Protein AF-A0A2E0GU67-F1 (afdb_monomer_lite)

Secondary structure (DSSP, 8-state):
-PPEEEEEE-TTS-EEEEEPPPHHHHHHHHHHHHHHHHHGGGG--GGG--HHHHHHHHHHHHHTT-SHHHHHHHHHHHHB--TT--GGGS-HHHHHHHHHHHHTS--TT-EESS---

Sequence (117 aa):
MPVMKKEIELDDGRKIWVRQASGMERLKITNIQGKAFRKMRHAGSPEDWTDEQNEEFALIVDEMGGGIESQISTWVPPCILDEDIDPNMLTFDELNTILQFVRGDDTEGSVPFQSSS

Foldseek 3Di:
DFKKWAWDQAPVRDIFIFIAADPVLCVVLVVLLVVLVVVLVVQPDPVPHDPVSVVSSQVSSVVSLNHPVSLLVRQQVVGTPDPPDDPVPGDPVRSVVSSCVNNVVDCPRIDRPDDDD

Structure (mmCIF, N/CA/C/O backbone):
data_AF-A0A2E0GU67-F1
#
_entry.id   AF-A0A2E0GU67-F1
#
loop_
_atom_site.group_PDB
_atom_site.id
_atom_site.type_symbol
_atom_site.label_atom_id
_atom_site.label_alt_id
_atom_site.label_comp_id
_atom_site.label_asym_id
_atom_site.label_entity_id
_atom_site.label_seq_id
_atom_site.pdbx_PDB_ins_code
_atom_site.Cartn_x
_atom_site.Cartn_y
_atom_site.Cartn_z
_atom_site.occupancy
_atom_site.B_iso_or_equiv
_atom_site.auth_seq_id
_atom_site.auth_comp_id
_atom_site.auth_asym_id
_atom_site.auth_atom_id
_atom_site.pdbx_PDB_model_num
ATOM 1 N N . MET A 1 1 ? 12.035 -4.316 9.496 1.00 62.28 1 MET A N 1
ATOM 2 C CA . MET A 1 1 ? 11.531 -3.290 10.430 1.00 62.28 1 MET A CA 1
ATOM 3 C C . MET A 1 1 ? 10.369 -3.878 11.211 1.00 62.28 1 MET A C 1
ATOM 5 O O . MET A 1 1 ? 9.687 -4.729 10.643 1.00 62.28 1 MET A O 1
ATOM 9 N N . PRO A 1 2 ? 10.184 -3.511 12.488 1.00 82.25 2 PRO A N 1
ATOM 10 C CA . PRO A 1 2 ? 8.978 -3.879 13.223 1.00 82.25 2 PRO A CA 1
ATOM 11 C C . PRO A 1 2 ? 7.739 -3.350 12.490 1.00 82.25 2 PRO A C 1
ATOM 13 O O . PRO A 1 2 ? 7.798 -2.295 11.864 1.00 82.25 2 PRO A O 1
ATOM 16 N N . VAL A 1 3 ? 6.640 -4.104 12.539 1.00 90.69 3 VAL A N 1
ATOM 17 C CA . VAL A 1 3 ? 5.350 -3.662 11.993 1.00 90.69 3 VAL A CA 1
ATOM 18 C C . VAL A 1 3 ? 4.878 -2.466 12.815 1.00 90.69 3 VAL A C 1
ATOM 20 O O . VAL A 1 3 ? 4.807 -2.553 14.043 1.00 90.69 3 VAL A O 1
ATOM 23 N N . MET A 1 4 ? 4.574 -1.358 12.145 1.00 95.44 4 MET A N 1
ATOM 24 C CA . MET A 1 4 ? 4.042 -0.154 12.783 1.00 95.44 4 MET A CA 1
ATOM 25 C C . MET A 1 4 ? 2.513 -0.137 12.716 1.00 95.44 4 MET A C 1
ATOM 27 O O . MET A 1 4 ? 1.918 -0.798 11.866 1.00 95.44 4 MET A O 1
ATOM 31 N N . LYS A 1 5 ? 1.877 0.638 13.592 1.00 96.25 5 LYS A N 1
ATOM 32 C CA . LYS A 1 5 ? 0.464 1.015 13.516 1.00 96.25 5 LYS A CA 1
ATOM 33 C C . LYS A 1 5 ? 0.294 2.528 13.591 1.00 96.25 5 LYS A C 1
ATOM 35 O O . LYS A 1 5 ? 1.138 3.212 14.171 1.00 96.25 5 LYS A O 1
ATOM 40 N N . LYS A 1 6 ? -0.791 3.031 13.016 1.00 95.94 6 LYS A N 1
ATOM 41 C CA . LYS A 1 6 ? -1.146 4.449 12.963 1.00 95.94 6 LYS A CA 1
ATOM 42 C C . LYS A 1 6 ? -2.660 4.602 13.077 1.00 95.94 6 LYS A C 1
ATOM 44 O O . LYS A 1 6 ? -3.403 3.749 12.597 1.00 95.94 6 LYS A O 1
ATOM 49 N N . GLU A 1 7 ? -3.082 5.672 13.736 1.00 96.88 7 GLU A N 1
ATOM 50 C CA . GLU A 1 7 ? -4.471 6.123 13.729 1.00 96.88 7 GLU A CA 1
ATOM 51 C C . GLU A 1 7 ? -4.684 7.001 12.488 1.00 96.88 7 GLU A C 1
ATOM 53 O O . GLU A 1 7 ? -3.916 7.937 12.253 1.00 96.88 7 GLU A O 1
ATOM 58 N N . ILE A 1 8 ? -5.684 6.669 11.677 1.00 96.19 8 ILE A N 1
ATOM 59 C CA . ILE A 1 8 ? -6.052 7.377 10.448 1.00 96.19 8 ILE A CA 1
ATOM 60 C C . ILE A 1 8 ? -7.464 7.928 10.638 1.00 96.19 8 ILE A C 1
ATOM 62 O O . ILE A 1 8 ? -8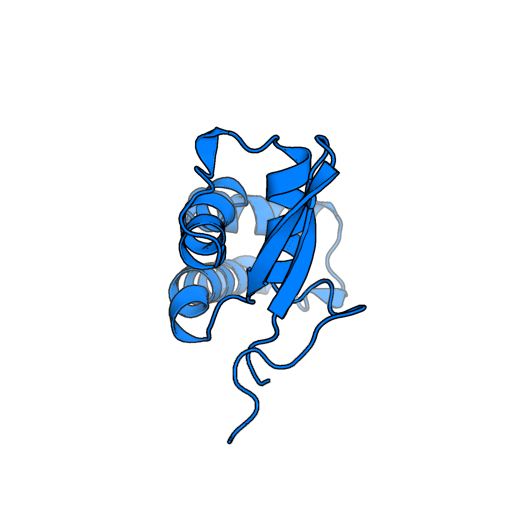.361 7.200 11.059 1.00 96.19 8 ILE A O 1
ATOM 66 N N . GLU A 1 9 ? -7.646 9.215 10.356 1.00 95.94 9 GLU A N 1
ATOM 67 C CA . GLU A 1 9 ? -8.957 9.868 10.358 1.00 95.94 9 GLU A CA 1
ATOM 68 C C . GLU A 1 9 ? -9.605 9.705 8.978 1.00 95.94 9 GLU A C 1
ATOM 70 O O . GLU A 1 9 ? -8.971 9.984 7.962 1.00 95.94 9 GLU A O 1
ATOM 75 N N . LEU A 1 10 ? -10.832 9.193 8.969 1.00 95.31 10 LEU A N 1
ATOM 76 C CA . LEU A 1 10 ? -11.695 9.018 7.805 1.00 95.31 10 LEU A CA 1
ATOM 77 C C . LEU A 1 10 ? -12.400 10.336 7.464 1.00 95.31 10 LEU A C 1
ATOM 79 O O . LEU A 1 10 ? -12.501 11.236 8.301 1.00 95.31 10 LEU A O 1
ATOM 83 N N . ASP A 1 11 ? -12.953 10.432 6.259 1.00 94.25 11 ASP A N 1
ATOM 84 C CA . ASP A 1 11 ? -13.615 11.641 5.754 1.00 94.25 11 ASP A CA 1
ATOM 85 C C . ASP A 1 11 ? -14.847 12.027 6.594 1.00 94.25 11 ASP A C 1
ATOM 87 O O . ASP A 1 11 ? -15.224 13.198 6.680 1.00 94.25 11 ASP A O 1
ATOM 91 N N . ASP A 1 12 ? -15.475 11.046 7.247 1.00 92.38 12 ASP A N 1
ATOM 92 C CA . ASP A 1 12 ? -16.601 11.246 8.163 1.00 92.38 12 ASP A CA 1
ATOM 93 C C . ASP A 1 12 ? -16.184 11.577 9.611 1.00 92.38 12 ASP A C 1
ATOM 95 O O . ASP A 1 12 ? -17.036 11.690 10.499 1.00 92.38 12 ASP A O 1
ATOM 99 N N . GLY A 1 13 ? -14.883 11.755 9.853 1.00 93.00 13 GLY A N 1
ATOM 100 C CA . GLY A 1 13 ? -14.293 12.089 11.147 1.00 93.00 13 GLY A CA 1
ATOM 101 C C . GLY A 1 13 ? -14.112 10.898 12.090 1.00 93.00 13 GLY A C 1
ATOM 102 O O . GLY A 1 13 ? -13.614 11.077 13.208 1.00 93.00 13 GLY A O 1
ATOM 103 N N . ARG A 1 14 ? -14.499 9.675 11.693 1.00 93.94 14 ARG A N 1
ATOM 104 C CA . ARG A 1 14 ? -14.138 8.471 12.454 1.00 93.94 14 ARG A CA 1
ATOM 105 C C . ARG A 1 14 ? -12.632 8.260 12.401 1.00 93.94 14 ARG A C 1
ATOM 107 O O . ARG A 1 14 ? -11.974 8.591 11.425 1.00 93.94 14 ARG A O 1
ATOM 114 N N . LYS A 1 15 ? -12.081 7.665 13.452 1.00 95.62 15 LYS A N 1
ATOM 115 C CA . LYS A 1 15 ? -10.661 7.325 13.528 1.00 95.62 15 LYS A CA 1
ATOM 116 C C . LYS A 1 15 ? -10.503 5.824 13.609 1.00 95.62 15 LYS A C 1
ATOM 118 O O . LYS A 1 15 ? -11.194 5.193 14.406 1.00 95.62 15 LYS A O 1
ATOM 123 N N . ILE A 1 16 ? -9.609 5.287 12.789 1.00 95.94 16 ILE A N 1
ATOM 124 C CA . ILE A 1 16 ? -9.340 3.857 12.707 1.00 95.94 16 ILE A CA 1
ATOM 125 C C . ILE A 1 16 ? -7.864 3.570 12.948 1.00 95.94 16 ILE A C 1
ATOM 127 O O . ILE A 1 16 ? -6.980 4.315 12.524 1.00 95.94 16 ILE A O 1
ATOM 131 N N . TRP A 1 17 ? -7.580 2.461 13.609 1.00 96.50 17 TRP A N 1
ATOM 132 C CA . TRP A 1 17 ? -6.249 1.920 13.769 1.00 96.50 17 TRP A CA 1
ATOM 133 C C . TRP A 1 17 ? -5.924 0.987 12.614 1.00 96.50 17 TRP A C 1
ATOM 135 O O . TRP A 1 17 ? -6.575 -0.030 12.383 1.00 96.50 17 TRP A O 1
ATOM 145 N N . VAL A 1 18 ? -4.843 1.306 11.918 1.00 96.94 18 VAL A N 1
ATOM 146 C CA . VAL A 1 18 ? -4.310 0.496 10.827 1.00 96.94 18 VAL A CA 1
ATOM 147 C C . VAL A 1 18 ? -2.896 0.073 11.190 1.00 96.94 18 VAL A C 1
ATOM 149 O O . VAL A 1 18 ? -2.143 0.847 11.782 1.00 96.94 18 VAL A O 1
ATOM 152 N N . ARG A 1 19 ? -2.503 -1.152 10.838 1.00 96.50 19 ARG A N 1
ATOM 153 C CA . ARG A 1 19 ? -1.108 -1.615 10.903 1.00 96.50 19 ARG A CA 1
ATOM 154 C C . ARG A 1 19 ? -0.487 -1.755 9.518 1.00 96.50 19 ARG A C 1
ATOM 156 O O . ARG A 1 19 ? -1.178 -1.926 8.525 1.00 96.50 19 ARG A O 1
ATOM 163 N N . GLN A 1 20 ? 0.836 -1.754 9.455 1.00 96.56 20 GLN A N 1
ATOM 164 C CA . GLN A 1 20 ? 1.551 -2.104 8.234 1.00 96.56 20 GLN A CA 1
ATOM 165 C C . GLN A 1 20 ? 1.339 -3.577 7.864 1.00 96.56 20 GLN A C 1
ATOM 167 O O . GLN A 1 20 ? 1.141 -4.440 8.733 1.00 96.56 20 GLN A O 1
ATOM 172 N N . ALA A 1 21 ? 1.452 -3.877 6.571 1.00 95.06 21 ALA A N 1
ATOM 173 C CA . ALA A 1 21 ? 1.507 -5.254 6.108 1.00 95.06 21 ALA A CA 1
ATOM 174 C C . ALA A 1 21 ? 2.781 -5.929 6.644 1.00 95.06 21 ALA A C 1
ATOM 176 O O . ALA A 1 21 ? 3.901 -5.425 6.512 1.00 95.06 21 ALA A O 1
ATOM 177 N N . SER A 1 22 ? 2.615 -7.102 7.246 1.00 93.12 22 SER A N 1
ATOM 178 C CA . SER A 1 22 ? 3.710 -7.943 7.720 1.00 93.12 22 SER A CA 1
ATOM 179 C C . SER A 1 22 ? 4.507 -8.536 6.554 1.00 93.12 22 SER A C 1
ATOM 181 O O . SER A 1 22 ? 4.069 -8.548 5.402 1.00 93.12 22 SER A O 1
ATOM 183 N N . GLY A 1 23 ? 5.682 -9.100 6.846 1.00 91.19 23 GLY A N 1
ATOM 184 C CA . GLY A 1 23 ? 6.516 -9.731 5.818 1.00 91.19 23 GLY A CA 1
ATOM 185 C C . GLY A 1 23 ? 5.793 -10.831 5.028 1.00 91.19 23 GLY A C 1
ATOM 186 O O . GLY A 1 23 ? 5.982 -10.929 3.818 1.00 91.19 23 GLY A O 1
ATOM 187 N N . MET A 1 24 ? 4.932 -11.620 5.683 1.00 91.56 24 MET A N 1
ATOM 188 C CA . MET A 1 24 ? 4.185 -12.693 5.016 1.00 91.56 24 MET A CA 1
ATOM 189 C C . MET A 1 24 ? 3.100 -12.144 4.088 1.00 91.56 24 MET A C 1
ATOM 191 O O . MET A 1 24 ? 2.953 -12.615 2.963 1.00 91.56 24 MET A O 1
ATOM 195 N N . GLU A 1 25 ? 2.379 -11.113 4.525 1.00 92.75 25 GLU A N 1
ATOM 196 C CA . GLU A 1 25 ? 1.353 -10.458 3.707 1.00 92.75 25 GLU A CA 1
ATOM 197 C C . GLU A 1 25 ? 1.981 -9.796 2.476 1.00 92.75 25 GLU A C 1
ATOM 199 O O . GLU A 1 25 ? 1.460 -9.914 1.364 1.00 92.75 25 GLU A O 1
ATOM 204 N N . ARG A 1 26 ? 3.157 -9.175 2.640 1.00 90.88 26 ARG A N 1
ATOM 205 C CA . ARG A 1 26 ? 3.882 -8.524 1.538 1.00 90.88 26 ARG A CA 1
ATOM 206 C C . ARG A 1 26 ? 4.440 -9.512 0.515 1.00 90.88 26 ARG A C 1
ATOM 208 O O . ARG A 1 26 ? 4.526 -9.186 -0.669 1.00 90.88 26 ARG A O 1
ATOM 215 N N . LEU A 1 27 ? 4.771 -10.729 0.950 1.00 92.00 27 LEU A N 1
ATOM 216 C CA . LEU A 1 27 ? 5.513 -11.719 0.167 1.00 92.00 27 LEU A CA 1
ATOM 217 C C . LEU A 1 27 ? 4.914 -11.977 -1.222 1.00 92.00 27 LEU A C 1
ATOM 219 O O . LEU A 1 27 ? 5.659 -12.074 -2.198 1.00 92.00 27 LEU A O 1
ATOM 223 N N . LYS A 1 28 ? 3.583 -12.080 -1.335 1.00 90.69 28 LYS A N 1
ATOM 224 C CA . LYS A 1 28 ? 2.910 -12.364 -2.614 1.00 90.69 28 LYS A CA 1
ATOM 225 C C . LYS A 1 28 ? 3.205 -11.284 -3.662 1.00 90.69 28 LYS A C 1
ATOM 227 O O . LYS A 1 28 ? 3.684 -11.612 -4.747 1.00 90.69 28 LYS A O 1
ATOM 232 N N . ILE A 1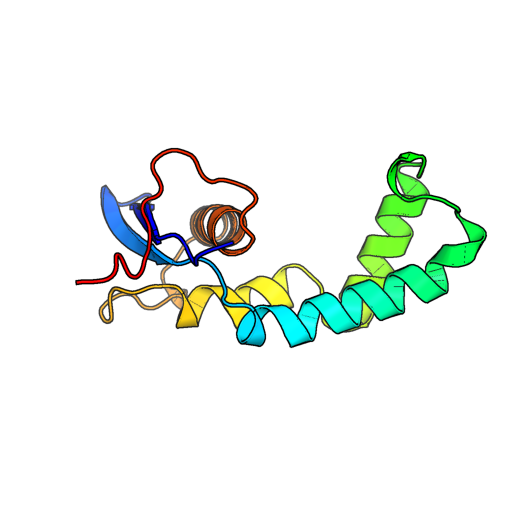 29 ? 2.964 -10.016 -3.332 1.00 92.00 29 ILE A N 1
ATOM 233 C CA . ILE A 1 29 ? 3.153 -8.895 -4.265 1.00 92.00 29 ILE A CA 1
ATOM 234 C C . ILE A 1 29 ? 4.641 -8.601 -4.462 1.00 92.00 29 ILE A C 1
ATOM 236 O O . ILE A 1 29 ? 5.068 -8.401 -5.595 1.00 92.00 29 ILE A O 1
ATOM 240 N N . THR A 1 30 ? 5.466 -8.674 -3.411 1.00 91.06 30 THR A N 1
ATOM 241 C CA . THR A 1 30 ? 6.923 -8.501 -3.544 1.00 91.06 30 THR A CA 1
ATOM 242 C C . THR A 1 30 ? 7.530 -9.541 -4.494 1.00 91.06 30 THR A C 1
ATOM 244 O O . THR A 1 30 ? 8.406 -9.222 -5.296 1.00 91.06 30 THR A O 1
ATOM 247 N N . ASN A 1 31 ? 7.023 -10.778 -4.490 1.00 94.69 31 ASN A N 1
ATOM 248 C CA . ASN A 1 31 ? 7.433 -11.795 -5.460 1.00 94.69 31 ASN A CA 1
ATOM 249 C C . ASN A 1 31 ? 7.003 -11.466 -6.895 1.00 94.69 31 ASN A C 1
ATOM 251 O O . ASN A 1 31 ? 7.736 -11.787 -7.835 1.00 94.69 31 ASN A O 1
ATOM 255 N N . ILE A 1 32 ? 5.830 -10.856 -7.079 1.00 95.75 32 ILE A N 1
ATOM 256 C CA . ILE A 1 32 ? 5.359 -10.384 -8.388 1.00 95.75 32 ILE A CA 1
ATOM 257 C C . ILE A 1 32 ? 6.260 -9.254 -8.887 1.00 95.75 32 ILE A C 1
ATOM 259 O O . ILE A 1 32 ? 6.824 -9.379 -9.971 1.00 95.75 32 ILE A O 1
ATOM 263 N N . GLN A 1 33 ? 6.501 -8.232 -8.064 1.00 92.88 33 GLN A N 1
ATOM 264 C CA . GLN A 1 33 ? 7.414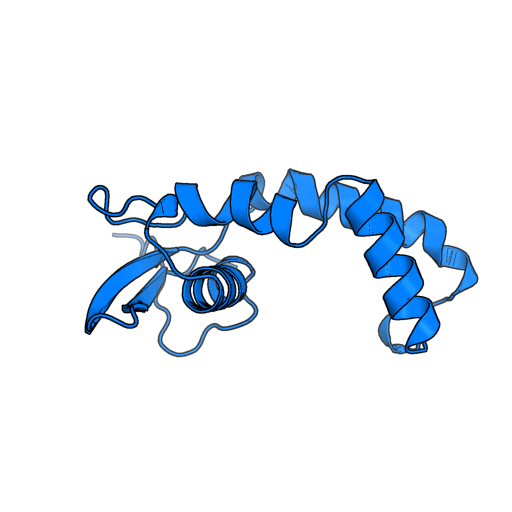 -7.129 -8.376 1.00 92.88 33 GLN A CA 1
ATOM 265 C C . GLN A 1 33 ? 8.811 -7.650 -8.730 1.00 92.88 33 GLN A C 1
ATOM 267 O O . GLN A 1 33 ? 9.370 -7.283 -9.757 1.00 92.88 33 GLN A O 1
ATOM 272 N N . GLY A 1 34 ? 9.354 -8.600 -7.962 1.00 94.75 34 GLY A N 1
ATOM 273 C CA . GLY A 1 34 ? 10.644 -9.219 -8.270 1.00 94.75 34 GLY A CA 1
ATOM 274 C C . GLY A 1 34 ? 10.667 -9.988 -9.601 1.00 94.75 34 GLY A C 1
ATOM 275 O O . GLY A 1 34 ? 11.710 -10.057 -10.255 1.00 94.75 34 GLY A O 1
ATOM 276 N N . LYS A 1 35 ? 9.542 -10.578 -10.031 1.00 95.94 35 LYS A N 1
ATOM 277 C CA . LYS A 1 35 ? 9.407 -11.195 -11.364 1.00 95.94 35 LYS A CA 1
ATOM 278 C C . LYS A 1 35 ? 9.305 -10.135 -12.466 1.00 95.94 35 LYS A C 1
ATOM 280 O O . LYS A 1 35 ? 9.958 -10.310 -13.493 1.00 95.94 35 LYS A O 1
ATOM 285 N N . ALA A 1 36 ? 8.549 -9.063 -12.241 1.00 95.69 36 ALA A N 1
ATOM 286 C CA . ALA A 1 36 ? 8.437 -7.931 -13.156 1.00 95.69 36 ALA A CA 1
ATOM 287 C C . ALA A 1 36 ? 9.798 -7.246 -13.367 1.00 95.69 36 ALA A C 1
ATOM 289 O O . ALA A 1 36 ? 10.233 -7.078 -14.502 1.00 95.69 36 ALA A O 1
ATOM 290 N N . PHE A 1 37 ? 10.567 -7.020 -12.296 1.00 94.62 37 PHE A N 1
ATOM 291 C CA . PHE A 1 37 ? 11.925 -6.466 -12.377 1.00 94.62 37 PHE A CA 1
ATOM 292 C C . PHE A 1 37 ? 12.854 -7.314 -13.251 1.00 94.62 37 PHE A C 1
ATOM 294 O O . PHE A 1 37 ? 13.691 -6.788 -13.978 1.00 94.62 37 PHE A O 1
ATOM 301 N N . ARG A 1 38 ? 12.705 -8.647 -13.236 1.00 94.50 38 ARG A N 1
ATOM 302 C CA . ARG A 1 38 ? 13.494 -9.519 -14.121 1.00 94.50 38 ARG A CA 1
ATOM 303 C C . ARG A 1 38 ? 13.155 -9.337 -15.601 1.00 94.50 38 ARG A C 1
ATOM 305 O O . ARG A 1 38 ? 14.037 -9.560 -16.426 1.00 94.50 38 ARG A O 1
ATOM 312 N N . LYS A 1 39 ? 11.919 -8.950 -15.928 1.00 95.00 39 LYS A N 1
ATOM 313 C CA . LYS A 1 39 ? 11.496 -8.617 -17.299 1.00 95.00 39 LYS A CA 1
ATOM 314 C C . LYS A 1 39 ? 12.050 -7.251 -17.732 1.00 95.00 39 LYS A C 1
ATOM 316 O O . LYS A 1 39 ? 12.489 -7.117 -18.870 1.00 95.00 39 LYS A O 1
ATOM 321 N N . MET A 1 40 ? 12.191 -6.321 -16.788 1.00 95.62 40 MET A N 1
ATOM 322 C CA . MET A 1 40 ? 12.776 -4.989 -16.997 1.00 95.62 40 MET A CA 1
ATOM 323 C C . MET A 1 40 ? 14.311 -4.936 -16.942 1.00 95.62 40 MET A C 1
ATOM 325 O O . MET A 1 40 ? 14.893 -3.859 -16.926 1.00 95.62 40 MET A O 1
ATOM 329 N N . ARG A 1 41 ? 15.023 -6.074 -16.956 1.00 91.81 41 ARG A N 1
ATOM 330 C CA . ARG A 1 41 ? 16.505 -6.089 -16.903 1.00 91.81 41 ARG A CA 1
ATOM 331 C C . ARG A 1 41 ? 17.179 -5.266 -18.000 1.00 91.81 41 ARG A C 1
ATOM 333 O O . ARG A 1 41 ? 18.295 -4.798 -17.807 1.00 91.81 41 ARG A O 1
ATOM 340 N N . HIS A 1 42 ? 16.524 -5.150 -19.149 1.00 91.81 42 HIS A N 1
ATOM 341 C CA . HIS A 1 42 ? 17.019 -4.395 -20.291 1.00 91.81 42 HIS A CA 1
ATOM 342 C C . HIS A 1 42 ? 17.017 -2.875 -20.039 1.00 91.81 42 HIS A C 1
ATOM 344 O O . HIS A 1 42 ? 17.799 -2.170 -20.667 1.00 91.81 42 HIS A O 1
ATOM 350 N N . ALA A 1 43 ? 16.186 -2.395 -19.107 1.00 92.75 43 ALA A N 1
ATOM 351 C CA . ALA A 1 43 ? 16.070 -0.989 -18.729 1.00 92.75 43 ALA A CA 1
ATOM 352 C C . ALA A 1 43 ? 17.140 -0.536 -17.716 1.00 92.75 43 ALA A C 1
ATOM 354 O O . ALA A 1 43 ? 17.268 0.652 -17.452 1.00 92.75 43 ALA A O 1
ATOM 355 N N . GLY A 1 44 ? 17.940 -1.455 -17.162 1.00 91.88 44 GLY A N 1
ATOM 356 C CA . GLY A 1 44 ? 18.973 -1.118 -16.180 1.00 91.88 44 GLY A CA 1
ATOM 357 C C . GLY A 1 44 ? 18.407 -0.861 -14.782 1.00 91.88 44 GLY A C 1
ATOM 358 O O . GLY A 1 44 ? 17.429 -1.497 -14.379 1.00 91.88 44 GLY A O 1
ATOM 359 N N . SER A 1 45 ? 19.065 0.015 -14.024 1.00 92.56 45 SER A N 1
ATOM 360 C CA . SER A 1 45 ? 18.711 0.297 -12.634 1.00 92.56 45 SER A CA 1
ATOM 361 C C . SER A 1 45 ? 17.425 1.136 -12.517 1.00 92.56 45 SER A C 1
ATOM 363 O O . SER A 1 45 ? 17.298 2.116 -13.247 1.00 92.56 45 SER A O 1
ATOM 365 N N . PRO A 1 46 ? 16.487 0.799 -11.607 1.00 91.06 46 PRO A N 1
ATOM 366 C CA . PRO A 1 46 ? 15.190 1.481 -11.503 1.00 91.06 46 PRO A CA 1
ATOM 367 C C . PRO A 1 46 ? 15.259 2.968 -11.156 1.00 91.06 46 PRO A C 1
ATOM 369 O O . PRO A 1 46 ? 14.384 3.729 -11.551 1.00 91.06 46 PRO A O 1
ATOM 372 N N . GLU A 1 47 ? 16.296 3.386 -10.433 1.00 93.19 47 GLU A N 1
ATOM 373 C CA . GLU A 1 47 ? 16.551 4.788 -10.092 1.00 93.19 47 GLU A CA 1
ATOM 374 C C . GLU A 1 47 ? 16.802 5.692 -11.310 1.00 93.19 47 GLU A C 1
ATOM 376 O O . GLU A 1 47 ? 16.616 6.902 -11.207 1.00 93.19 47 GLU A O 1
ATOM 381 N N . ASP A 1 48 ? 17.178 5.106 -12.449 1.00 94.31 48 ASP A N 1
ATOM 382 C CA . ASP A 1 48 ? 17.490 5.818 -13.691 1.00 94.31 48 ASP A CA 1
ATOM 383 C C . ASP A 1 48 ? 16.414 5.617 -14.773 1.00 94.31 48 ASP A C 1
ATOM 385 O O . ASP A 1 48 ? 16.600 6.034 -15.919 1.00 94.31 48 ASP A O 1
ATOM 389 N N . TRP A 1 49 ? 15.309 4.937 -14.450 1.00 95.81 49 TRP A N 1
ATOM 390 C CA . TRP A 1 49 ? 14.262 4.645 -15.425 1.00 95.81 49 TRP A CA 1
ATOM 391 C C . TRP A 1 49 ? 13.544 5.910 -15.890 1.00 95.81 49 TRP A C 1
ATOM 393 O O . TRP A 1 49 ? 13.204 6.782 -15.089 1.00 95.81 49 TRP A O 1
ATOM 403 N N . THR A 1 50 ? 13.254 5.976 -17.190 1.00 96.69 50 THR A N 1
ATOM 404 C CA . THR A 1 50 ? 12.372 7.010 -17.744 1.00 96.69 50 THR A CA 1
ATOM 405 C C . THR A 1 50 ? 10.928 6.794 -17.294 1.00 96.69 50 THR A C 1
ATOM 407 O O . THR A 1 50 ? 10.566 5.722 -16.797 1.00 96.69 50 THR A O 1
ATOM 410 N N . ASP A 1 51 ? 10.075 7.797 -17.487 1.00 96.00 51 ASP A N 1
ATOM 411 C CA . ASP A 1 51 ? 8.647 7.680 -17.180 1.00 96.00 51 ASP A CA 1
ATOM 412 C C . ASP A 1 51 ? 8.002 6.519 -17.957 1.00 96.00 51 ASP A C 1
ATOM 414 O O . ASP A 1 51 ? 7.249 5.737 -17.380 1.00 96.00 51 ASP A O 1
ATOM 418 N N . GLU A 1 52 ? 8.380 6.318 -19.225 1.00 96.19 52 GLU A N 1
ATOM 419 C CA . GLU A 1 52 ? 7.877 5.210 -20.048 1.00 96.19 52 GLU A CA 1
ATOM 420 C C . GLU A 1 52 ? 8.322 3.839 -19.522 1.00 96.19 52 GLU A C 1
ATOM 422 O O . GLU A 1 52 ? 7.555 2.880 -19.557 1.00 96.19 52 GLU A O 1
ATOM 427 N N . GLN A 1 53 ? 9.548 3.726 -19.004 1.00 95.88 53 GLN A N 1
ATOM 428 C CA . GLN A 1 53 ? 10.039 2.481 -18.402 1.00 95.88 53 GLN A CA 1
ATOM 429 C C . GLN A 1 53 ? 9.352 2.197 -17.061 1.00 95.88 53 GLN A C 1
ATOM 431 O O . GLN A 1 53 ? 9.051 1.044 -16.746 1.00 95.88 53 GLN A O 1
ATOM 436 N N . ASN A 1 54 ? 9.066 3.240 -16.278 1.00 95.25 54 ASN A N 1
ATOM 437 C CA . ASN A 1 54 ? 8.265 3.113 -15.065 1.00 95.25 54 ASN A CA 1
ATOM 438 C C . ASN A 1 54 ? 6.833 2.663 -15.387 1.00 95.25 54 ASN A C 1
ATOM 440 O O . ASN A 1 54 ? 6.303 1.786 -14.701 1.00 95.25 54 ASN A O 1
ATOM 444 N N . GLU A 1 55 ? 6.229 3.204 -16.446 1.00 95.69 55 GLU A N 1
ATOM 445 C CA . GLU A 1 55 ? 4.910 2.790 -16.927 1.00 95.69 55 GLU A CA 1
ATOM 446 C C . GLU A 1 55 ? 4.918 1.335 -17.421 1.00 95.69 55 GLU A C 1
ATOM 448 O O . GLU A 1 55 ? 4.072 0.546 -17.003 1.00 95.69 55 GLU A O 1
ATOM 453 N N . GLU A 1 56 ? 5.911 0.932 -18.221 1.00 96.12 56 GLU A N 1
ATOM 454 C CA . GLU A 1 56 ? 6.072 -0.458 -18.667 1.00 96.12 56 GLU A CA 1
ATOM 455 C C . GLU A 1 56 ? 6.170 -1.418 -17.474 1.00 96.12 56 GLU A C 1
ATOM 457 O O . GLU A 1 56 ? 5.479 -2.440 -17.419 1.00 96.12 56 GLU A O 1
ATOM 462 N N . PHE A 1 57 ? 6.988 -1.082 -16.476 1.00 96.25 57 PHE A N 1
ATOM 463 C CA . PHE A 1 57 ? 7.085 -1.880 -15.261 1.00 96.25 57 PHE A CA 1
ATOM 464 C C . PHE A 1 57 ? 5.748 -1.961 -14.517 1.00 96.25 57 PHE A C 1
ATOM 466 O O . PHE A 1 57 ? 5.362 -3.051 -14.082 1.00 96.25 57 PHE A O 1
ATOM 473 N N . ALA A 1 58 ? 5.040 -0.838 -14.374 1.00 94.62 58 ALA A N 1
ATOM 474 C CA . ALA A 1 58 ? 3.743 -0.791 -13.710 1.00 94.62 58 ALA A CA 1
ATOM 475 C C . ALA A 1 58 ? 2.710 -1.678 -14.421 1.00 94.62 58 ALA A C 1
ATOM 477 O O . ALA A 1 58 ? 2.026 -2.454 -13.752 1.00 94.62 58 ALA A O 1
ATOM 478 N N . LEU A 1 59 ? 2.667 -1.644 -15.757 1.00 96.38 59 LEU A N 1
ATOM 479 C CA . LEU A 1 59 ? 1.808 -2.504 -16.574 1.00 96.38 59 LEU A CA 1
ATOM 480 C C . LEU A 1 59 ? 2.145 -3.985 -16.379 1.00 96.38 59 LEU A C 1
ATOM 482 O O . LEU A 1 59 ? 1.255 -4.791 -16.121 1.00 96.38 59 LEU A O 1
ATOM 486 N N . ILE A 1 60 ? 3.431 -4.354 -16.406 1.00 97.12 60 ILE A N 1
ATOM 487 C CA . ILE A 1 60 ? 3.855 -5.741 -16.157 1.00 97.12 60 ILE A CA 1
ATOM 488 C C . ILE A 1 60 ? 3.430 -6.197 -14.755 1.00 97.12 60 ILE A C 1
ATOM 490 O O . ILE A 1 60 ? 3.000 -7.336 -14.571 1.00 97.12 60 ILE A O 1
ATOM 494 N N . VAL A 1 61 ? 3.581 -5.342 -13.741 1.00 96.50 61 VAL A N 1
ATOM 495 C CA . VAL A 1 61 ? 3.153 -5.655 -12.372 1.00 96.50 61 VAL A CA 1
ATOM 496 C C . VAL A 1 61 ? 1.639 -5.852 -12.309 1.00 96.50 61 VAL A C 1
ATOM 498 O O . VAL A 1 61 ? 1.189 -6.806 -11.670 1.00 96.50 61 VAL A O 1
ATOM 501 N N . ASP A 1 62 ? 0.869 -4.994 -12.975 1.00 95.94 62 ASP A N 1
ATOM 502 C CA . ASP A 1 62 ? -0.590 -5.061 -13.022 1.00 95.94 62 ASP A CA 1
ATOM 503 C C . ASP A 1 62 ? -1.087 -6.340 -13.712 1.00 95.94 62 ASP A C 1
ATOM 505 O O . ASP A 1 62 ? -1.814 -7.124 -13.100 1.00 95.94 62 ASP A O 1
ATOM 509 N N . GLU A 1 63 ? -0.566 -6.656 -14.903 1.00 96.19 63 GLU A N 1
ATOM 510 C CA . GLU A 1 63 ? -0.857 -7.896 -15.644 1.00 96.19 63 GLU A CA 1
ATOM 511 C C . GLU A 1 63 ? -0.551 -9.165 -14.834 1.00 96.19 63 GLU A C 1
ATOM 513 O O . GLU A 1 63 ? -1.171 -10.217 -15.010 1.00 96.19 63 GLU A O 1
ATOM 518 N N . MET A 1 64 ? 0.422 -9.085 -13.926 1.00 96.19 64 MET A N 1
ATOM 519 C CA . MET A 1 64 ? 0.807 -10.184 -13.045 1.00 96.19 64 MET A CA 1
ATOM 520 C C . MET A 1 64 ? -0.022 -10.262 -11.750 1.00 96.19 64 MET A C 1
ATOM 522 O O . MET A 1 64 ? 0.273 -11.109 -10.898 1.00 96.19 64 MET A O 1
ATOM 526 N N . GLY A 1 65 ? -1.042 -9.414 -11.584 1.00 94.56 65 GLY A N 1
ATOM 527 C CA . GLY A 1 65 ? -1.899 -9.348 -10.395 1.00 94.56 65 GLY A CA 1
ATOM 528 C C . GLY A 1 65 ? -1.222 -8.681 -9.196 1.00 94.56 65 GLY A C 1
ATOM 529 O O . GLY A 1 65 ? -1.478 -9.039 -8.045 1.00 94.56 65 GLY A O 1
ATOM 530 N N . GLY A 1 66 ? -0.274 -7.780 -9.460 1.00 94.38 66 GLY A N 1
ATOM 531 C CA . GLY A 1 66 ? 0.451 -6.993 -8.465 1.00 94.38 66 GLY A CA 1
ATOM 532 C C . GLY A 1 66 ? 0.055 -5.517 -8.434 1.00 94.38 66 GLY A C 1
ATOM 533 O O . GLY A 1 66 ? 0.668 -4.758 -7.683 1.00 94.38 66 GLY A O 1
ATOM 534 N N . GLY A 1 67 ? -0.918 -5.106 -9.251 1.00 94.19 67 GLY A N 1
ATOM 535 C CA . GLY A 1 67 ? -1.372 -3.721 -9.368 1.00 94.19 67 GLY A CA 1
ATOM 536 C C . GLY A 1 67 ? -2.026 -3.164 -8.106 1.00 94.19 67 GLY A C 1
ATOM 537 O O . GLY A 1 67 ? -2.150 -3.847 -7.085 1.00 94.19 67 GLY A O 1
ATOM 538 N N . ILE A 1 68 ? -2.447 -1.898 -8.168 1.00 93.19 68 ILE A N 1
ATOM 539 C CA . ILE A 1 68 ? -3.014 -1.179 -7.015 1.00 93.19 68 ILE A CA 1
ATOM 540 C C . ILE A 1 68 ? -4.262 -1.887 -6.484 1.00 93.19 68 ILE A C 1
ATOM 542 O O . ILE A 1 68 ? -4.337 -2.130 -5.283 1.00 93.19 68 ILE A O 1
ATOM 546 N N . GLU A 1 69 ? -5.184 -2.296 -7.357 1.00 93.62 69 GLU A N 1
ATOM 547 C CA . GLU A 1 69 ? -6.397 -3.027 -6.966 1.00 93.62 69 GLU A CA 1
ATOM 548 C C . GLU A 1 69 ? -6.058 -4.292 -6.164 1.00 93.62 69 GLU A C 1
ATOM 550 O O . GLU A 1 69 ? -6.561 -4.493 -5.060 1.00 93.62 69 GLU A O 1
ATOM 555 N N . SER A 1 70 ? -5.124 -5.102 -6.676 1.00 94.50 70 SER A N 1
ATOM 556 C CA . SER A 1 70 ? -4.682 -6.336 -6.018 1.00 94.50 70 SER A CA 1
ATOM 557 C C . SER A 1 70 ? -4.007 -6.071 -4.673 1.00 94.50 70 SER A C 1
ATOM 559 O O . SER A 1 70 ? -4.124 -6.872 -3.743 1.00 94.50 70 SER A O 1
ATOM 561 N N . GLN A 1 71 ? -3.280 -4.962 -4.555 1.00 94.62 71 GLN A N 1
ATOM 562 C CA . GLN A 1 71 ? -2.653 -4.559 -3.302 1.00 94.62 71 GLN A CA 1
ATOM 563 C C . GLN A 1 71 ? -3.688 -4.093 -2.279 1.00 94.62 71 GLN A C 1
ATOM 565 O O . GLN A 1 71 ? -3.625 -4.543 -1.137 1.00 94.62 71 GLN A O 1
ATOM 570 N N . ILE A 1 72 ? -4.663 -3.274 -2.683 1.00 95.38 72 ILE A N 1
ATOM 571 C CA . ILE A 1 72 ? -5.771 -2.851 -1.818 1.00 95.38 72 ILE A CA 1
ATOM 572 C C . ILE A 1 72 ? -6.529 -4.082 -1.324 1.00 95.38 72 ILE A C 1
ATOM 574 O O . ILE A 1 72 ? -6.610 -4.303 -0.119 1.00 95.38 72 ILE A O 1
ATOM 578 N N . SER A 1 73 ? -6.994 -4.939 -2.236 1.00 93.75 73 SER A N 1
ATOM 579 C CA . SER A 1 73 ? -7.806 -6.109 -1.888 1.00 93.75 73 SER A CA 1
ATOM 580 C C . SER A 1 73 ? -7.074 -7.102 -0.980 1.00 93.75 73 SER A C 1
ATOM 582 O O . SER A 1 73 ? -7.700 -7.788 -0.176 1.00 93.75 73 SER A O 1
ATOM 584 N N . THR A 1 74 ? -5.749 -7.219 -1.125 1.00 93.75 74 THR A N 1
ATOM 585 C CA . THR A 1 74 ? -4.942 -8.191 -0.372 1.00 93.75 74 THR A CA 1
ATOM 586 C C . THR A 1 74 ? -4.470 -7.638 0.968 1.00 93.75 74 THR A C 1
ATOM 588 O O . THR A 1 74 ? -4.390 -8.393 1.935 1.00 93.75 74 THR A O 1
ATOM 591 N N . TRP A 1 75 ? -4.096 -6.359 1.032 1.00 95.31 75 TRP A N 1
ATOM 592 C CA . TRP A 1 75 ? -3.405 -5.808 2.196 1.00 95.31 75 TRP A CA 1
ATOM 593 C C . TRP A 1 75 ? -4.272 -4.923 3.071 1.00 95.31 75 TRP A C 1
ATOM 595 O O . TRP A 1 75 ? -4.090 -4.966 4.282 1.00 95.31 75 TRP A O 1
ATOM 605 N N . VAL A 1 76 ? -5.201 -4.147 2.509 1.00 95.88 76 VAL A N 1
ATOM 606 C CA . VAL A 1 76 ? -5.963 -3.172 3.302 1.00 95.88 76 VAL A CA 1
ATOM 607 C C . VAL A 1 76 ? -6.898 -3.860 4.308 1.00 95.88 76 VAL A C 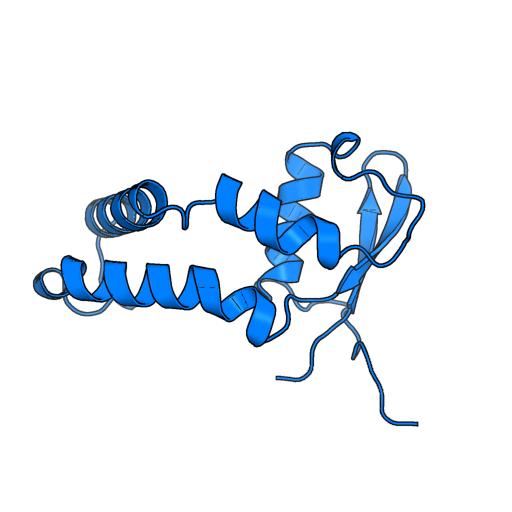1
ATOM 609 O O . VAL A 1 76 ? -6.716 -3.616 5.501 1.00 95.88 76 VAL A O 1
ATOM 612 N N . PRO A 1 77 ? -7.806 -4.776 3.909 1.00 95.56 77 PRO A N 1
ATOM 613 C CA . PRO A 1 77 ? -8.739 -5.405 4.846 1.00 95.56 77 PRO A CA 1
ATOM 614 C C . PRO A 1 77 ? -8.090 -6.053 6.083 1.00 95.56 77 PRO A C 1
ATOM 616 O O . PRO A 1 77 ? -8.500 -5.724 7.191 1.00 95.56 77 PRO A O 1
ATOM 619 N N . PRO A 1 78 ? -7.056 -6.917 5.969 1.00 94.62 78 PRO A N 1
ATOM 620 C CA . PRO A 1 78 ? -6.458 -7.554 7.148 1.00 94.62 78 PRO A CA 1
ATOM 621 C C . PRO A 1 78 ? -5.590 -6.611 8.000 1.00 94.62 78 PRO A C 1
ATOM 623 O O . PRO A 1 78 ? -5.122 -7.010 9.073 1.00 94.62 78 PRO A O 1
ATOM 626 N N . CYS A 1 79 ? -5.307 -5.400 7.512 1.00 95.88 79 CYS A N 1
ATOM 627 C CA . CYS A 1 79 ? -4.491 -4.407 8.207 1.00 95.88 79 CYS A CA 1
ATOM 628 C C . CYS A 1 79 ? -5.312 -3.380 8.994 1.00 95.88 79 CYS A C 1
ATOM 630 O O . CYS A 1 79 ? -4.730 -2.687 9.831 1.00 95.88 79 CYS A O 1
ATOM 632 N N . ILE A 1 80 ? -6.623 -3.295 8.766 1.00 96.75 80 ILE A N 1
A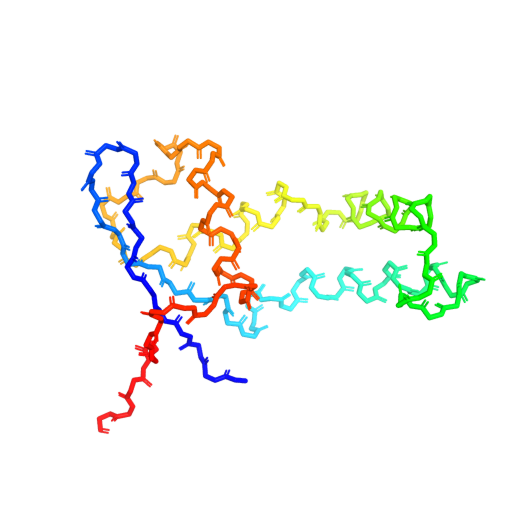TOM 633 C CA . ILE A 1 80 ? -7.540 -2.532 9.618 1.00 96.75 80 ILE A CA 1
ATOM 634 C C . ILE A 1 80 ? -7.751 -3.333 10.908 1.00 96.75 80 ILE A C 1
ATOM 636 O O . ILE A 1 80 ? -8.051 -4.523 10.867 1.00 96.75 80 ILE A O 1
ATOM 640 N N . LEU A 1 81 ? -7.505 -2.698 12.053 1.00 95.44 81 LEU A N 1
ATOM 641 C CA . LEU A 1 81 ? -7.555 -3.346 13.366 1.00 95.44 81 LEU A CA 1
ATOM 642 C C . LEU A 1 81 ? -8.927 -3.226 14.035 1.00 95.44 81 LEU A C 1
ATOM 644 O O . LEU A 1 81 ? -9.223 -4.011 14.932 1.00 95.44 81 LEU A O 1
ATOM 648 N N . ASP A 1 82 ? -9.740 -2.260 13.614 1.00 93.19 82 ASP A N 1
ATOM 649 C CA . ASP A 1 82 ? -11.097 -2.073 14.120 1.00 93.19 82 ASP A CA 1
ATOM 650 C C . ASP A 1 82 ? -12.073 -2.989 13.375 1.00 93.19 82 ASP A C 1
ATOM 652 O O . ASP A 1 82 ? -12.318 -2.822 12.181 1.00 93.19 82 ASP A O 1
ATOM 656 N N . GLU A 1 83 ? -12.642 -3.958 14.094 1.00 88.00 83 GLU A N 1
ATOM 657 C CA . GLU A 1 83 ? -13.511 -5.002 13.527 1.00 88.00 83 GLU A CA 1
ATOM 658 C C . GLU A 1 83 ? -14.849 -4.466 12.981 1.00 88.00 83 GLU A C 1
ATOM 660 O O . GLU A 1 83 ? -15.476 -5.114 12.145 1.00 88.00 83 GLU A O 1
ATOM 665 N N . ASP A 1 84 ? -15.269 -3.273 13.411 1.00 89.31 84 ASP A N 1
ATOM 666 C CA . ASP A 1 84 ? -16.536 -2.645 13.009 1.00 89.31 84 ASP A CA 1
ATOM 667 C C . ASP A 1 84 ? -16.454 -1.907 11.658 1.00 89.31 84 ASP A C 1
ATOM 669 O O . ASP A 1 84 ? -17.443 -1.335 11.188 1.00 89.31 84 ASP A O 1
ATOM 673 N N . ILE A 1 85 ? -15.278 -1.881 11.026 1.00 91.88 85 ILE A N 1
ATOM 674 C CA . ILE A 1 85 ? -15.059 -1.203 9.748 1.00 91.88 85 ILE A CA 1
ATOM 675 C C . ILE A 1 85 ? -15.174 -2.207 8.604 1.00 91.88 85 ILE A C 1
ATOM 677 O O . ILE A 1 85 ? -14.315 -3.067 8.421 1.00 91.88 85 ILE A O 1
ATOM 681 N N . ASP A 1 86 ? -16.214 -2.051 7.782 1.00 92.69 86 ASP A N 1
ATOM 682 C CA . ASP A 1 86 ? -16.303 -2.714 6.480 1.00 92.69 86 ASP A CA 1
ATOM 683 C C . ASP A 1 86 ? -15.457 -1.940 5.450 1.00 92.69 86 ASP A C 1
ATOM 685 O O . ASP A 1 86 ? -15.794 -0.791 5.139 1.00 92.69 86 ASP A O 1
ATOM 689 N N . PRO A 1 87 ? -14.394 -2.535 4.870 1.00 92.50 87 PRO A N 1
ATOM 690 C CA . PRO A 1 87 ? -13.572 -1.873 3.859 1.00 92.50 87 PRO A CA 1
ATOM 691 C C . PRO A 1 87 ? -14.351 -1.414 2.619 1.00 92.50 87 PRO A C 1
ATOM 693 O O . PRO A 1 87 ? -13.896 -0.509 1.927 1.00 92.50 87 PRO A O 1
ATOM 696 N N . ASN A 1 88 ? -15.519 -2.002 2.330 1.00 93.25 88 ASN A N 1
ATOM 697 C CA . ASN A 1 88 ? -16.364 -1.585 1.204 1.00 93.25 88 ASN A CA 1
ATOM 698 C C . ASN A 1 88 ? -17.089 -0.253 1.446 1.00 93.25 88 ASN A C 1
ATOM 700 O O . ASN A 1 88 ? -17.658 0.309 0.512 1.00 93.25 88 ASN A O 1
ATOM 704 N N . MET A 1 89 ? -17.094 0.241 2.686 1.00 93.25 89 MET A N 1
ATOM 705 C CA . MET A 1 89 ? -17.665 1.540 3.044 1.00 93.25 89 MET A CA 1
ATOM 706 C C . MET A 1 89 ? -16.653 2.682 2.919 1.00 93.25 89 MET A C 1
ATOM 708 O O . MET A 1 89 ? -17.040 3.837 3.081 1.00 93.25 89 MET A O 1
ATOM 712 N N . LEU A 1 90 ? -15.382 2.365 2.660 1.00 95.38 90 LEU A N 1
ATOM 713 C CA . LEU A 1 90 ? -14.315 3.346 2.521 1.00 95.38 90 LEU A CA 1
ATOM 714 C C . LEU A 1 90 ? -14.327 3.968 1.124 1.00 95.38 90 LEU A C 1
ATOM 716 O O . LEU A 1 90 ? -14.563 3.291 0.118 1.00 95.38 90 LEU A O 1
ATOM 720 N N . THR A 1 91 ? -14.032 5.261 1.057 1.00 96.12 91 THR A N 1
ATOM 721 C CA . THR A 1 91 ? -13.824 5.958 -0.210 1.00 96.12 91 THR A CA 1
ATOM 722 C C . THR A 1 91 ? -12.525 5.493 -0.868 1.00 96.12 91 THR A C 1
ATOM 724 O O . THR A 1 91 ? -11.638 4.901 -0.248 1.00 96.12 91 THR A O 1
ATOM 727 N N . PHE A 1 92 ? -12.381 5.769 -2.163 1.00 94.06 92 PHE A N 1
ATOM 728 C CA . PHE A 1 92 ? -11.138 5.467 -2.869 1.00 94.06 92 PHE A CA 1
ATOM 729 C C . PHE A 1 92 ? -9.934 6.225 -2.280 1.00 94.06 92 PHE A C 1
ATOM 731 O O . PHE A 1 92 ? -8.837 5.669 -2.197 1.00 94.06 92 PHE A O 1
ATOM 738 N N . ASP A 1 93 ? -10.133 7.466 -1.836 1.00 95.94 93 ASP A N 1
ATOM 739 C CA . ASP A 1 93 ? -9.072 8.293 -1.254 1.00 95.94 93 ASP A CA 1
ATOM 740 C C . ASP A 1 93 ? -8.646 7.765 0.125 1.00 95.94 93 ASP A C 1
ATOM 742 O O . ASP A 1 93 ? -7.448 7.670 0.413 1.00 95.94 93 ASP A O 1
ATOM 746 N N . GLU A 1 94 ? -9.602 7.299 0.934 1.00 96.75 94 GLU A N 1
ATOM 747 C CA . GLU A 1 94 ? -9.333 6.608 2.198 1.00 96.75 94 GLU A CA 1
ATOM 748 C C . GLU A 1 94 ? -8.557 5.307 1.963 1.00 96.75 94 GLU A C 1
ATOM 750 O O . GLU A 1 94 ? -7.527 5.074 2.599 1.00 96.75 94 GLU A O 1
ATOM 755 N N . LEU A 1 95 ? -8.983 4.480 1.000 1.00 96.75 95 LEU A N 1
ATOM 756 C CA . LEU A 1 95 ? -8.282 3.239 0.653 1.00 96.75 95 LEU A CA 1
ATOM 757 C C . LEU A 1 95 ? -6.836 3.497 0.210 1.00 96.75 95 LEU A C 1
ATOM 759 O O . LEU A 1 95 ? -5.938 2.750 0.604 1.00 96.75 95 LEU A O 1
ATOM 763 N N . ASN A 1 96 ? -6.587 4.550 -0.573 1.00 95.12 96 ASN A N 1
ATOM 764 C CA . ASN A 1 96 ? -5.231 4.920 -0.986 1.00 95.12 96 ASN A CA 1
ATOM 765 C C . ASN A 1 96 ? -4.389 5.443 0.178 1.00 95.12 96 ASN A C 1
ATOM 767 O O . ASN A 1 96 ? -3.231 5.046 0.310 1.00 95.12 96 ASN A O 1
ATOM 771 N N . THR A 1 97 ? -4.966 6.280 1.039 1.00 95.69 97 THR A N 1
ATOM 772 C CA . THR A 1 97 ? -4.305 6.782 2.253 1.00 95.69 97 THR A CA 1
ATOM 773 C C . THR A 1 97 ? -3.883 5.623 3.154 1.00 95.69 97 THR A C 1
ATOM 775 O O . THR A 1 97 ? -2.728 5.520 3.575 1.00 95.69 97 THR A O 1
ATOM 778 N N . ILE A 1 98 ? -4.800 4.683 3.385 1.00 96.75 98 ILE A N 1
ATOM 779 C CA . ILE A 1 98 ? -4.540 3.471 4.160 1.00 96.75 98 ILE A CA 1
ATOM 780 C C . ILE A 1 98 ? -3.461 2.627 3.477 1.00 96.75 98 ILE A C 1
ATOM 782 O O . ILE A 1 98 ? -2.523 2.182 4.138 1.00 96.75 98 ILE A O 1
ATOM 786 N N . LEU A 1 99 ? -3.534 2.436 2.157 1.00 96.56 99 LEU A N 1
ATOM 787 C CA . LEU A 1 99 ? -2.548 1.659 1.408 1.00 96.56 99 LEU A CA 1
ATOM 788 C C . LEU A 1 99 ? -1.128 2.239 1.515 1.00 96.56 99 LEU A C 1
ATOM 790 O O . LEU A 1 99 ? -0.186 1.464 1.693 1.00 96.56 99 LEU A O 1
ATOM 794 N N . GLN A 1 100 ? -0.962 3.564 1.425 1.00 95.62 100 GLN A N 1
ATOM 795 C CA . GLN A 1 100 ? 0.338 4.235 1.585 1.00 95.62 100 GLN A CA 1
ATOM 796 C C . GLN A 1 100 ? 0.966 3.896 2.940 1.00 95.62 100 GLN A C 1
ATOM 798 O O . GLN A 1 100 ? 2.127 3.479 3.016 1.00 95.62 100 GLN A O 1
ATOM 803 N N . PHE A 1 101 ? 0.175 3.975 4.014 1.00 96.75 101 PHE A N 1
ATOM 804 C CA . PHE A 1 101 ? 0.639 3.566 5.333 1.00 96.75 101 PHE A CA 1
ATOM 805 C C . PHE A 1 101 ? 0.949 2.062 5.384 1.00 96.75 101 PHE A C 1
ATOM 807 O O . PHE A 1 101 ? 2.022 1.667 5.836 1.00 96.75 101 PHE A O 1
ATOM 814 N N . VAL A 1 102 ? 0.055 1.213 4.867 1.00 95.94 102 VAL A N 1
ATOM 815 C CA . VAL A 1 102 ? 0.188 -0.254 4.878 1.00 95.94 102 VAL A CA 1
ATOM 816 C C . VAL A 1 102 ? 1.456 -0.736 4.159 1.00 95.94 102 VAL A C 1
ATOM 818 O O . VAL A 1 102 ? 2.098 -1.690 4.616 1.00 95.94 102 VAL A O 1
ATOM 821 N N . ARG A 1 103 ? 1.856 -0.063 3.071 1.00 93.81 103 ARG A N 1
ATOM 822 C CA . ARG A 1 103 ? 3.116 -0.297 2.337 1.00 93.81 103 ARG A CA 1
ATOM 823 C C . ARG A 1 103 ? 4.363 0.127 3.117 1.00 93.81 103 ARG A C 1
ATOM 825 O O . ARG A 1 103 ? 5.441 -0.443 2.903 1.00 93.81 103 ARG A O 1
ATOM 832 N N . GLY A 1 104 ? 4.197 1.067 4.043 1.00 92.19 104 GLY A N 1
ATOM 833 C CA . GLY A 1 104 ? 5.270 1.734 4.770 1.00 92.19 104 GLY A CA 1
ATOM 834 C C . GLY A 1 104 ? 5.851 2.938 4.036 1.00 92.19 104 GLY A C 1
ATOM 835 O O . GLY A 1 104 ? 6.995 3.291 4.313 1.00 92.19 104 GLY A O 1
ATOM 836 N N . ASP A 1 105 ? 5.083 3.538 3.123 1.00 91.12 105 ASP A N 1
ATOM 837 C CA . ASP A 1 105 ? 5.472 4.746 2.386 1.00 91.12 105 ASP A CA 1
ATOM 838 C C . ASP A 1 105 ? 5.342 5.997 3.282 1.00 91.12 105 ASP A C 1
ATOM 840 O O . ASP A 1 105 ? 6.093 6.957 3.130 1.00 91.12 105 ASP A O 1
ATOM 844 N N . ASP A 1 106 ? 4.438 5.946 4.269 1.00 88.38 106 ASP A N 1
ATOM 845 C CA . ASP A 1 106 ? 4.280 6.932 5.339 1.00 88.38 106 ASP A CA 1
ATOM 846 C C . ASP A 1 106 ? 4.501 6.270 6.712 1.00 88.38 106 ASP A C 1
ATOM 848 O O . ASP A 1 106 ? 3.905 5.240 7.037 1.00 88.38 106 ASP A O 1
ATOM 852 N N . THR A 1 107 ? 5.370 6.861 7.534 1.00 86.12 107 THR A N 1
ATOM 853 C CA . THR A 1 107 ? 5.628 6.429 8.918 1.00 86.12 107 THR A CA 1
ATOM 854 C C . THR A 1 107 ? 5.405 7.537 9.946 1.00 86.12 107 THR A C 1
ATOM 856 O O . THR A 1 107 ? 5.627 7.315 11.141 1.00 86.12 107 THR A O 1
ATOM 859 N N . GLU A 1 108 ? 4.985 8.728 9.519 1.00 89.62 108 GLU A N 1
ATOM 860 C CA . GLU A 1 108 ? 4.771 9.867 10.406 1.00 89.62 108 GLU A CA 1
ATOM 861 C C . GLU A 1 108 ? 3.635 9.575 11.395 1.00 89.62 108 GLU A C 1
ATOM 863 O O . GLU A 1 108 ? 2.567 9.086 11.019 1.00 89.62 108 GLU A O 1
ATOM 868 N N . GLY A 1 109 ? 3.879 9.836 12.683 1.00 87.69 109 GLY A N 1
ATOM 869 C CA . GLY A 1 109 ? 2.914 9.579 13.759 1.00 87.69 109 GLY A CA 1
ATOM 870 C C . GLY A 1 109 ? 2.674 8.096 14.075 1.00 87.69 109 GLY A C 1
ATOM 871 O O . GLY A 1 109 ? 1.813 7.783 14.894 1.00 87.69 109 GLY A O 1
ATOM 872 N N . SER A 1 110 ? 3.418 7.175 13.453 1.00 92.00 110 SER A N 1
ATOM 873 C CA . SER A 1 110 ? 3.258 5.739 13.688 1.00 92.00 110 SER A CA 1
ATOM 874 C C . SER A 1 110 ? 3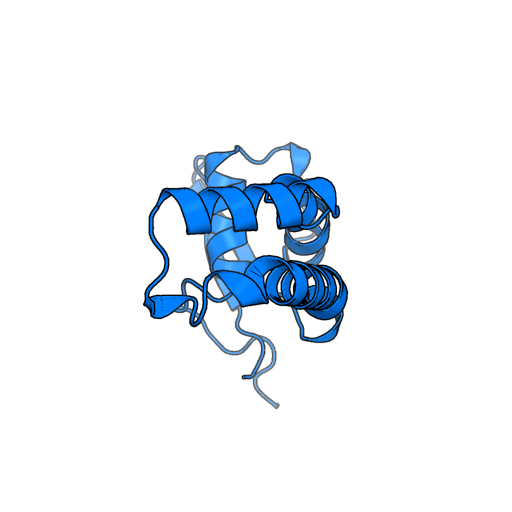.982 5.255 14.950 1.00 92.00 110 SER A C 1
ATOM 876 O O . SER A 1 110 ? 5.030 5.775 15.340 1.00 92.00 110 SER A O 1
ATOM 878 N N . VAL A 1 111 ? 3.434 4.220 15.587 1.00 92.25 111 VAL A N 1
ATOM 879 C CA . VAL A 1 111 ? 4.001 3.563 16.777 1.00 92.25 111 VAL A CA 1
ATOM 880 C C . VAL A 1 111 ? 4.177 2.061 16.530 1.00 92.25 111 VAL A C 1
ATOM 882 O O . VAL A 1 111 ? 3.472 1.502 15.688 1.00 92.25 111 VAL A O 1
ATOM 885 N N . PRO A 1 112 ? 5.084 1.358 17.233 1.00 92.38 112 PRO A N 1
ATOM 886 C CA . PRO A 1 112 ? 5.212 -0.093 17.091 1.00 92.38 112 PRO A CA 1
ATOM 887 C C . PRO A 1 112 ? 3.880 -0.818 17.352 1.00 92.38 112 PRO A C 1
ATOM 889 O O . PRO A 1 112 ? 3.208 -0.554 18.349 1.00 92.38 112 PRO A O 1
ATOM 892 N N . PHE A 1 113 ? 3.494 -1.744 16.467 1.00 85.25 113 PHE A N 1
ATOM 893 C CA . PHE A 1 113 ? 2.244 -2.507 16.599 1.00 85.25 113 PHE A CA 1
ATOM 894 C C . PHE A 1 113 ? 2.267 -3.432 17.822 1.00 85.25 113 PHE A C 1
ATOM 896 O O . PHE A 1 113 ? 1.301 -3.492 18.579 1.00 85.25 113 PHE A O 1
ATOM 903 N N . GLN A 1 114 ? 3.403 -4.094 18.043 1.00 78.69 114 GLN A N 1
ATOM 904 C CA . GLN A 1 114 ? 3.702 -4.854 19.250 1.00 78.69 114 GLN A CA 1
ATOM 905 C C . GLN A 1 114 ? 4.951 -4.248 19.887 1.00 78.69 114 GLN A C 1
ATOM 907 O O . GLN A 1 114 ? 6.079 -4.594 19.544 1.00 78.69 114 GLN A O 1
ATOM 912 N N . SER A 1 115 ? 4.762 -3.298 20.796 1.00 55.03 115 SER A N 1
ATOM 913 C CA . SER A 1 115 ? 5.776 -3.014 21.806 1.00 55.03 115 SER A CA 1
ATOM 914 C C . SER A 1 115 ? 5.856 -4.242 22.711 1.00 55.03 115 SER A C 1
ATOM 916 O O . SER A 1 115 ? 4.854 -4.579 23.343 1.00 55.03 115 SER A O 1
ATOM 918 N N . SER A 1 116 ? 7.001 -4.932 22.738 1.00 42.34 116 SER A N 1
ATOM 919 C CA . SER A 1 116 ? 7.275 -5.986 23.720 1.00 42.34 116 SER A CA 1
ATOM 920 C C . SER A 1 116 ? 6.830 -5.511 25.105 1.00 42.34 116 SER A C 1
ATOM 922 O O . SER A 1 116 ? 7.299 -4.471 25.570 1.00 42.34 116 SER A O 1
ATOM 924 N N . SER A 1 117 ? 5.884 -6.231 25.711 1.00 38.47 117 SER A N 1
ATOM 925 C CA . SER A 1 117 ? 5.662 -6.182 27.161 1.00 38.47 117 SER A CA 1
ATOM 926 C C . SER A 1 117 ? 6.724 -7.023 27.854 1.00 38.47 117 SER A C 1
ATOM 928 O O . SER A 1 117 ? 7.122 -8.049 27.253 1.00 38.47 117 SER A O 1
#

Radius of gyration: 15.9 Å; chains: 1; bounding box: 37×25×48 Å

pLDDT: mean 92.33, std 8.76, range [38.47, 97.12]